Protein AF-A0AAE1P3S0-F1 (afdb_monomer)

Mean predicted aligned error: 7.19 Å

Nearest PDB structures (foldseek):
  5awf-assembly1_B  TM=3.923E-01  e=2.184E+00  Escherichia coli K-12
  3zpp-assembly1_A  TM=2.654E-01  e=2.027E+00  Streptococcus pneumoniae TIGR4
  8x1p-assembly1_A  TM=1.576E-01  e=7.133E-01  Flavobacterium frigoris PS1
  8x1l-assembly1_A  TM=1.709E-01  e=2.184E+00  Flavobacterium frigoris PS1

Structure (mmCIF, N/CA/C/O backbone):
data_AF-A0AAE1P3S0-F1
#
_entry.id   AF-A0AAE1P3S0-F1
#
loop_
_atom_site.group_PDB
_atom_site.id
_atom_site.type_symbol
_atom_site.label_atom_id
_atom_site.label_alt_id
_atom_site.label_comp_id
_atom_site.label_asym_id
_atom_site.label_entity_id
_atom_site.label_seq_id
_atom_site.pdbx_PDB_ins_code
_atom_site.Cartn_x
_atom_site.Cartn_y
_atom_site.Cartn_z
_atom_site.occupancy
_atom_site.B_iso_or_equiv
_atom_site.auth_seq_id
_atom_site.auth_comp_id
_atom_site.auth_asym_id
_atom_site.auth_atom_id
_atom_site.pdbx_PDB_model_num
ATOM 1 N N . MET A 1 1 ? -4.789 10.096 -2.745 1.00 75.19 1 MET A N 1
ATOM 2 C CA . MET A 1 1 ? -4.286 9.302 -3.876 1.00 75.19 1 MET A CA 1
ATOM 3 C C . MET A 1 1 ? -2.973 9.922 -4.301 1.00 75.19 1 MET A C 1
ATOM 5 O O . MET A 1 1 ? -2.935 11.138 -4.460 1.00 75.19 1 MET A O 1
ATOM 9 N N . VAL A 1 2 ? -1.910 9.127 -4.360 1.00 78.88 2 VAL A N 1
ATOM 10 C CA . VAL A 1 2 ? -0.590 9.553 -4.838 1.00 78.88 2 VAL A CA 1
ATOM 11 C C . VAL A 1 2 ? -0.260 8.716 -6.064 1.00 78.88 2 VAL A C 1
ATOM 13 O O . VAL A 1 2 ? -0.360 7.497 -5.987 1.00 78.88 2 VAL A O 1
ATOM 16 N N . GLU A 1 3 ? 0.127 9.365 -7.158 1.00 80.94 3 GLU A N 1
ATOM 17 C CA . GLU A 1 3 ? 0.545 8.717 -8.404 1.00 80.94 3 GLU A CA 1
ATOM 18 C C . GLU A 1 3 ? 1.997 9.096 -8.718 1.00 80.94 3 GLU A C 1
ATOM 20 O O . GLU A 1 3 ? 2.379 10.261 -8.561 1.00 80.94 3 GLU A O 1
ATOM 25 N N . GLY A 1 4 ? 2.823 8.144 -9.160 1.00 72.94 4 GLY A N 1
ATOM 26 C CA . GLY A 1 4 ? 4.209 8.457 -9.513 1.00 72.94 4 GLY A CA 1
ATOM 27 C C . GLY A 1 4 ? 4.977 7.360 -10.249 1.00 72.94 4 GLY A C 1
ATOM 28 O O . GLY A 1 4 ? 4.677 6.174 -10.150 1.00 72.94 4 GLY A O 1
ATOM 29 N N . VAL A 1 5 ? 6.017 7.771 -10.978 1.00 77.31 5 VAL A N 1
ATOM 30 C CA . VAL A 1 5 ? 6.972 6.875 -11.648 1.00 77.31 5 VAL A CA 1
ATOM 31 C C . VAL A 1 5 ? 8.371 7.244 -11.185 1.00 77.31 5 VAL A C 1
ATOM 33 O O . VAL A 1 5 ? 8.844 8.331 -11.505 1.00 77.31 5 VAL A O 1
ATOM 36 N N . GLY A 1 6 ? 9.032 6.352 -10.449 1.00 72.44 6 GLY A N 1
ATOM 37 C CA . GLY A 1 6 ? 10.359 6.598 -9.887 1.00 72.44 6 GLY A CA 1
ATOM 38 C C . GLY A 1 6 ? 10.361 7.696 -8.818 1.00 72.44 6 GLY A C 1
ATOM 39 O O . GLY A 1 6 ? 10.284 8.884 -9.115 1.00 72.44 6 GLY A O 1
ATOM 40 N N . GLY A 1 7 ? 10.511 7.319 -7.549 1.00 80.06 7 GLY A N 1
ATOM 41 C CA . GLY A 1 7 ? 10.606 8.293 -6.460 1.00 80.06 7 GLY A CA 1
ATOM 42 C C . GLY A 1 7 ? 10.423 7.680 -5.079 1.00 80.06 7 GLY A C 1
ATOM 43 O O . GLY A 1 7 ? 10.311 6.462 -4.947 1.00 80.06 7 GLY A O 1
ATOM 44 N N . VAL A 1 8 ? 10.406 8.539 -4.058 1.00 82.62 8 VAL A N 1
ATOM 45 C CA . VAL A 1 8 ? 10.090 8.161 -2.676 1.00 82.62 8 VAL A CA 1
ATOM 46 C C . VAL A 1 8 ? 8.821 8.886 -2.248 1.00 82.62 8 VAL A C 1
ATOM 48 O O . VAL A 1 8 ? 8.748 10.109 -2.355 1.00 82.62 8 VAL A O 1
ATOM 51 N N . VAL A 1 9 ? 7.839 8.134 -1.760 1.00 81.81 9 VAL A N 1
ATOM 52 C CA . VAL A 1 9 ? 6.591 8.659 -1.197 1.00 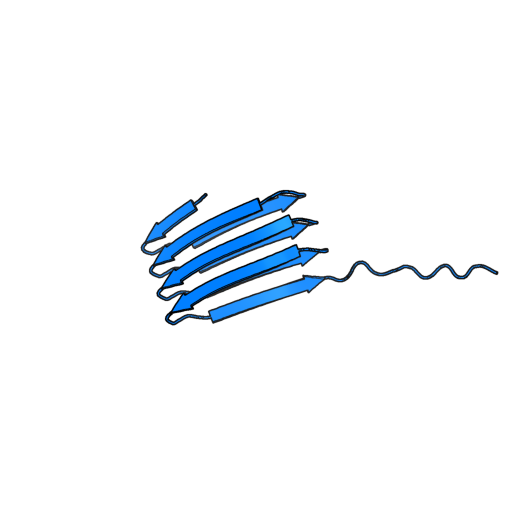81.81 9 VAL A CA 1
ATOM 53 C C . VAL A 1 9 ? 6.548 8.301 0.282 1.00 81.81 9 VAL A C 1
ATOM 55 O O . VAL A 1 9 ? 6.736 7.138 0.633 1.00 81.81 9 VAL A O 1
ATOM 58 N N . MET A 1 10 ? 6.288 9.292 1.135 1.00 83.81 10 MET A N 1
ATOM 59 C CA . MET A 1 10 ? 6.065 9.098 2.569 1.00 83.81 10 MET A CA 1
ATOM 60 C C . MET A 1 10 ? 4.671 9.589 2.939 1.00 83.81 10 MET A C 1
ATOM 62 O O . MET A 1 10 ? 4.280 10.696 2.560 1.00 83.81 10 MET A O 1
ATOM 66 N N . VAL A 1 11 ? 3.923 8.757 3.657 1.00 83.25 11 VAL A N 1
ATOM 67 C CA . VAL A 1 11 ? 2.584 9.076 4.154 1.00 83.25 11 VAL A CA 1
ATOM 68 C C . VAL A 1 11 ? 2.523 8.744 5.638 1.00 83.25 11 VAL A C 1
ATOM 70 O O . VAL A 1 11 ? 2.796 7.613 6.021 1.00 83.25 11 VAL A O 1
ATOM 73 N N . GLU A 1 12 ? 2.114 9.712 6.452 1.00 85.12 12 GLU A N 1
ATOM 74 C CA . GLU A 1 12 ? 1.895 9.541 7.889 1.00 85.12 12 GLU A CA 1
ATOM 75 C C . GLU A 1 12 ? 0.455 9.931 8.234 1.00 85.12 12 GLU A C 1
ATOM 77 O O . GLU A 1 12 ? -0.057 10.938 7.729 1.00 85.12 12 GLU A O 1
ATOM 82 N N . GLY A 1 13 ? -0.227 9.160 9.084 1.00 80.38 13 GLY A N 1
ATOM 83 C CA . GLY A 1 13 ? -1.584 9.526 9.491 1.00 80.38 13 GLY A CA 1
ATOM 84 C C . GLY A 1 13 ? -2.260 8.626 10.523 1.00 80.38 13 GLY A C 1
ATOM 85 O O . GLY A 1 13 ? -1.852 7.501 10.795 1.00 80.38 13 GLY A O 1
ATOM 86 N N . VAL A 1 14 ? -3.355 9.130 11.093 1.00 80.81 14 VAL A N 1
ATOM 87 C CA . VAL A 1 14 ? -4.234 8.394 12.012 1.00 80.81 14 VAL A CA 1
ATOM 88 C C . VAL A 1 14 ? -5.636 8.388 11.425 1.00 80.81 14 VAL A C 1
ATOM 90 O O . VAL A 1 14 ? -6.215 9.450 11.205 1.00 80.81 14 VAL A O 1
ATOM 93 N N . GLY A 1 15 ? -6.201 7.203 11.210 1.00 73.06 15 GLY A N 1
ATOM 94 C CA . GLY A 1 15 ? -7.506 7.063 10.578 1.00 73.06 15 GLY A CA 1
ATOM 95 C C . GLY A 1 15 ? -7.475 7.324 9.071 1.00 73.06 15 GLY A C 1
ATOM 96 O O . GLY A 1 15 ? -6.764 8.194 8.576 1.00 73.06 15 GLY A O 1
ATOM 97 N N . GLY A 1 16 ? -8.304 6.592 8.327 1.00 82.69 16 GLY A N 1
ATOM 98 C CA . GLY A 1 16 ? -8.588 6.886 6.919 1.00 82.69 16 GLY A CA 1
ATOM 99 C C . GLY A 1 16 ? -8.056 5.859 5.924 1.00 82.69 16 GLY A C 1
ATOM 100 O O . GLY A 1 16 ? -7.687 4.741 6.286 1.00 82.69 16 GLY A O 1
ATOM 101 N N . VAL A 1 17 ? -8.099 6.238 4.645 1.00 82.75 17 VAL A N 1
ATOM 102 C CA . VAL A 1 17 ? -7.731 5.384 3.512 1.00 82.75 17 VAL A CA 1
ATOM 103 C C . VAL A 1 17 ? -6.628 6.059 2.705 1.00 82.75 17 VAL A C 1
ATOM 105 O O . VAL A 1 17 ? -6.79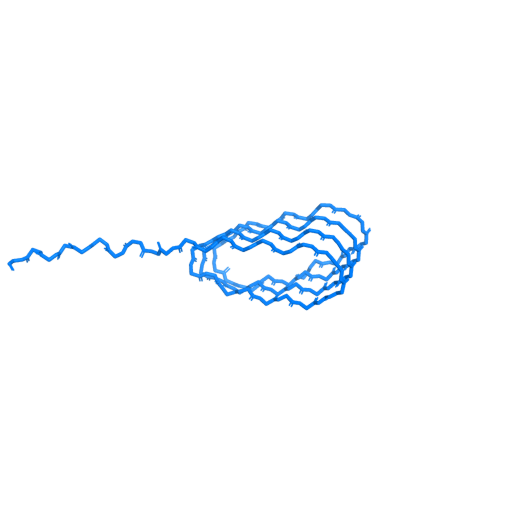5 7.186 2.237 1.00 82.75 17 VAL A O 1
ATOM 108 N N . VAL A 1 18 ? -5.514 5.355 2.523 1.00 83.19 18 VAL A N 1
ATOM 109 C CA . VAL A 1 18 ? -4.385 5.768 1.688 1.00 83.19 18 VAL A CA 1
ATOM 110 C C . VAL A 1 18 ? -4.398 4.927 0.417 1.00 83.19 18 VAL A C 1
ATOM 112 O O . VAL A 1 18 ? -4.479 3.705 0.486 1.00 83.19 18 VAL A O 1
ATOM 115 N N . MET A 1 19 ? -4.316 5.589 -0.738 1.00 83.25 19 MET A N 1
ATOM 116 C CA . MET A 1 19 ? -4.194 4.949 -2.050 1.00 83.25 19 MET A CA 1
ATOM 117 C C . MET A 1 19 ? -2.938 5.467 -2.740 1.00 83.25 19 MET A C 1
ATOM 119 O O . MET A 1 19 ? -2.780 6.690 -2.872 1.00 83.25 19 MET A O 1
ATOM 123 N N . VAL A 1 20 ? -2.072 4.550 -3.158 1.00 81.00 20 VAL A N 1
ATOM 124 C CA . VAL A 1 20 ? -0.832 4.843 -3.882 1.00 81.00 20 VAL A CA 1
ATOM 125 C C . VAL A 1 20 ? -0.791 4.008 -5.154 1.00 81.00 20 VAL A C 1
ATOM 127 O O . VAL A 1 20 ? -0.952 2.794 -5.084 1.00 81.00 20 VAL A O 1
ATOM 130 N N . GLU A 1 21 ? -0.549 4.652 -6.289 1.00 83.19 21 GLU A N 1
ATOM 131 C CA . GLU A 1 21 ? -0.373 3.998 -7.585 1.00 83.19 21 GLU A CA 1
ATOM 132 C C . GLU A 1 21 ? 0.985 4.390 -8.188 1.00 83.19 21 GLU A C 1
ATOM 134 O O . GLU A 1 21 ? 1.371 5.563 -8.160 1.00 83.19 21 GLU A O 1
ATOM 139 N N . GLY A 1 22 ? 1.755 3.439 -8.720 1.00 78.62 22 GLY A N 1
ATOM 140 C CA . GLY A 1 22 ? 3.015 3.809 -9.365 1.00 78.62 22 GLY A CA 1
ATOM 141 C C . GLY A 1 22 ? 3.883 2.694 -9.935 1.00 78.62 22 GLY A C 1
ATOM 142 O O . GLY A 1 22 ? 3.651 1.506 -9.738 1.00 78.62 22 GLY A O 1
ATOM 143 N N . VAL A 1 23 ? 4.932 3.092 -10.656 1.00 76.50 23 VAL A N 1
ATOM 144 C CA . VAL A 1 23 ? 5.892 2.172 -11.292 1.00 76.50 23 VAL A CA 1
ATOM 145 C C . VAL A 1 23 ? 7.310 2.529 -10.872 1.00 76.50 23 VAL A C 1
ATOM 147 O O . VAL A 1 23 ? 7.811 3.596 -11.228 1.00 76.50 23 VAL A O 1
ATOM 150 N N . GLY A 1 24 ? 7.978 1.623 -10.155 1.00 71.25 24 GLY A N 1
ATOM 151 C CA . GLY A 1 24 ? 9.325 1.827 -9.631 1.00 71.25 24 GLY A CA 1
ATOM 152 C C . GLY A 1 24 ? 9.393 2.919 -8.556 1.00 71.25 24 GLY A C 1
ATOM 153 O O . GLY A 1 24 ? 8.910 4.032 -8.729 1.00 71.25 24 GLY A O 1
ATOM 154 N N . GLY A 1 25 ? 10.046 2.634 -7.430 1.00 79.88 25 GLY A N 1
ATOM 155 C CA . GLY A 1 25 ? 10.202 3.604 -6.341 1.00 79.88 25 GLY A CA 1
ATOM 156 C C . GLY A 1 25 ? 10.094 2.972 -4.962 1.00 79.88 25 GLY A C 1
ATOM 157 O O . GLY A 1 25 ? 10.077 1.748 -4.835 1.00 79.88 25 GLY A O 1
ATOM 158 N N . VAL A 1 26 ? 10.051 3.815 -3.933 1.00 82.56 26 VAL A N 1
ATOM 159 C CA . VAL A 1 26 ? 9.888 3.407 -2.536 1.00 82.56 26 VAL A CA 1
ATOM 160 C C . VAL A 1 26 ? 8.683 4.123 -1.936 1.00 82.56 26 VAL A C 1
ATOM 162 O O . VAL A 1 26 ? 8.601 5.346 -1.979 1.00 82.56 26 VAL A O 1
ATOM 165 N N . VAL A 1 27 ? 7.757 3.367 -1.358 1.00 82.44 27 VAL A N 1
ATOM 166 C CA . VAL A 1 27 ? 6.585 3.890 -0.652 1.00 82.44 27 VAL A CA 1
ATOM 167 C C . VAL A 1 27 ? 6.721 3.519 0.817 1.00 82.44 27 VAL A C 1
ATOM 169 O O . VAL A 1 27 ? 6.896 2.345 1.132 1.00 82.44 27 VAL A O 1
ATOM 172 N N . MET A 1 28 ? 6.644 4.507 1.703 1.00 85.31 28 MET A N 1
ATOM 173 C CA . MET A 1 28 ? 6.605 4.315 3.150 1.00 85.31 28 MET A CA 1
ATOM 174 C C . MET A 1 28 ? 5.301 4.885 3.697 1.00 85.31 28 MET A C 1
ATOM 176 O O . MET A 1 28 ? 4.967 6.042 3.433 1.00 85.31 28 MET A O 1
ATOM 180 N N . VAL A 1 29 ? 4.555 4.067 4.432 1.00 84.81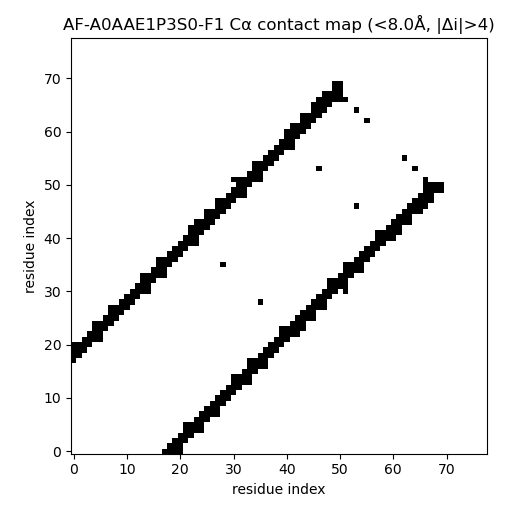 29 VAL A N 1
ATOM 181 C CA . VAL A 1 29 ? 3.307 4.471 5.079 1.00 84.81 29 VAL A CA 1
ATOM 182 C C . VAL A 1 29 ? 3.387 4.139 6.559 1.00 84.81 29 VAL A C 1
ATOM 184 O O . VAL A 1 29 ? 3.555 2.975 6.906 1.00 84.81 29 VAL A O 1
ATOM 187 N N . GLU A 1 30 ? 3.224 5.142 7.412 1.00 85.75 30 GLU A N 1
ATOM 188 C CA . GLU A 1 30 ? 3.140 4.977 8.861 1.00 85.75 30 GLU A CA 1
ATOM 189 C C . GLU A 1 30 ? 1.763 5.432 9.357 1.00 85.75 30 GLU A C 1
ATOM 191 O O . GLU A 1 30 ? 1.274 6.503 8.983 1.00 85.75 30 GLU A O 1
ATOM 196 N N . GLY A 1 31 ? 1.090 4.634 10.189 1.00 82.56 31 GLY A N 1
ATOM 197 C CA . GLY A 1 31 ? -0.172 5.105 10.748 1.00 82.56 31 GLY A CA 1
ATOM 198 C C . GLY A 1 31 ? -0.927 4.193 11.699 1.00 82.56 31 GLY A C 1
ATOM 199 O O . GLY A 1 31 ? -0.557 3.059 11.978 1.00 82.56 31 GLY A O 1
ATOM 200 N N . VAL A 1 32 ? -2.043 4.707 12.215 1.00 80.88 32 VAL A N 1
ATOM 201 C CA . VAL A 1 32 ? -2.902 3.994 13.174 1.00 80.88 32 VAL A CA 1
ATOM 202 C C . VAL A 1 32 ? -4.335 3.935 12.659 1.00 80.88 32 VAL A C 1
ATOM 204 O O . VAL A 1 32 ? -4.925 4.967 12.353 1.00 80.88 32 VAL A O 1
ATOM 207 N N . GLY A 1 33 ? -4.924 2.738 12.620 1.00 73.19 33 GLY A N 1
ATOM 208 C CA . GLY A 1 33 ? -6.359 2.537 12.402 1.00 73.19 33 GLY A CA 1
ATOM 209 C C . GLY A 1 33 ? -6.858 2.969 11.023 1.00 73.19 33 GLY A C 1
ATOM 210 O O . GLY A 1 33 ? -7.764 3.794 10.934 1.00 73.19 33 GLY A O 1
ATOM 211 N N . GLY A 1 34 ? -6.295 2.416 9.948 1.00 83.69 34 GLY A N 1
ATOM 212 C CA . GLY A 1 34 ? -6.643 2.796 8.577 1.00 83.69 34 GLY A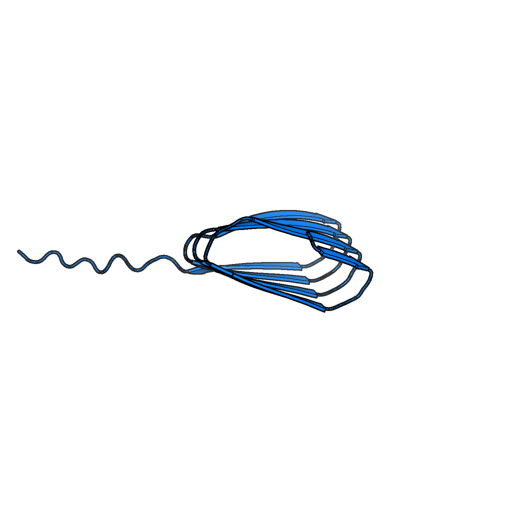 CA 1
ATOM 213 C C . GLY A 1 34 ? -6.475 1.677 7.553 1.00 83.69 34 GLY A C 1
ATOM 214 O O . GLY A 1 34 ? -6.102 0.551 7.889 1.00 83.69 34 GLY A O 1
ATOM 215 N N . VAL A 1 35 ? -6.766 1.997 6.294 1.00 83.12 35 VAL A N 1
ATOM 216 C CA . VAL A 1 35 ? -6.606 1.090 5.150 1.00 83.12 35 VAL A CA 1
ATOM 217 C C . VAL A 1 35 ? -5.572 1.668 4.194 1.00 83.12 35 VAL A C 1
ATOM 219 O O . VAL A 1 35 ? -5.671 2.828 3.803 1.00 83.12 35 VAL A O 1
ATOM 222 N N . VAL A 1 36 ? -4.601 0.857 3.791 1.00 83.25 36 VAL A N 1
ATOM 223 C CA . VAL A 1 36 ? -3.584 1.210 2.801 1.00 83.25 36 VAL A CA 1
ATOM 224 C C . VAL A 1 36 ? -3.776 0.323 1.578 1.00 83.25 36 VAL A C 1
ATOM 226 O O . VAL A 1 36 ? -3.754 -0.901 1.690 1.00 83.25 36 VAL A O 1
ATOM 229 N N . MET A 1 37 ? -3.975 0.943 0.420 1.00 84.06 37 MET A N 1
ATOM 230 C CA . MET A 1 37 ? -4.056 0.284 -0.879 1.00 84.06 37 MET A CA 1
ATOM 231 C C . MET A 1 37 ? -2.895 0.758 -1.744 1.00 84.06 37 MET A C 1
ATOM 233 O O . MET A 1 37 ? -2.698 1.965 -1.913 1.00 84.06 37 MET A O 1
ATOM 237 N N . VAL A 1 38 ? -2.123 -0.187 -2.270 1.00 82.00 38 VAL A N 1
ATOM 238 C CA . VAL A 1 38 ? -0.996 0.104 -3.157 1.00 82.00 38 VAL A CA 1
ATOM 239 C C . VAL A 1 38 ? -1.128 -0.707 -4.436 1.00 82.00 38 VAL A C 1
ATOM 241 O O . VAL A 1 38 ? -1.230 -1.930 -4.370 1.00 82.00 38 VAL A O 1
ATOM 244 N N . GLU A 1 39 ? -1.093 -0.030 -5.578 1.00 83.62 39 GLU A N 1
ATOM 245 C CA . GLU A 1 39 ? -1.083 -0.644 -6.905 1.00 83.62 39 GLU A CA 1
ATOM 246 C C . GLU A 1 39 ? 0.200 -0.256 -7.655 1.00 83.62 39 GLU A C 1
ATOM 248 O O . GLU A 1 39 ? 0.585 0.915 -7.675 1.00 83.62 39 GLU A O 1
ATOM 253 N N . GLY A 1 40 ? 0.919 -1.212 -8.249 1.00 80.12 40 GLY A N 1
ATOM 254 C CA . GLY A 1 40 ? 2.123 -0.838 -8.991 1.00 80.12 40 GLY A CA 1
ATOM 255 C C . GLY A 1 40 ? 3.005 -1.940 -9.564 1.00 80.12 40 GLY A C 1
ATOM 256 O O . GLY A 1 40 ? 2.780 -3.131 -9.383 1.00 80.12 40 GLY A O 1
ATOM 257 N N . VAL A 1 41 ? 4.059 -1.538 -10.275 1.00 77.25 41 VAL A N 1
ATOM 258 C CA . VAL A 1 41 ? 5.017 -2.457 -10.921 1.00 77.25 41 VAL A CA 1
ATOM 259 C C . VAL A 1 41 ? 6.443 -2.066 -10.554 1.00 77.25 41 VAL A C 1
ATOM 261 O O . VAL A 1 41 ? 6.892 -0.972 -10.888 1.00 77.25 41 VAL A O 1
ATOM 264 N N . GLY A 1 42 ? 7.192 -2.965 -9.918 1.00 71.19 42 GLY A N 1
ATOM 265 C CA . GLY A 1 42 ? 8.551 -2.691 -9.447 1.00 71.19 42 GLY A CA 1
ATOM 266 C C . GLY A 1 42 ? 8.598 -1.714 -8.265 1.00 71.19 42 GLY A C 1
ATOM 267 O O . GLY A 1 42 ? 7.869 -0.729 -8.219 1.00 71.19 42 GLY A O 1
ATOM 268 N N . GLY A 1 43 ? 9.512 -1.939 -7.318 1.00 81.06 43 GLY A N 1
ATOM 269 C CA . GLY A 1 43 ? 9.744 -1.024 -6.192 1.00 81.06 43 GLY A CA 1
ATOM 270 C C . GLY A 1 43 ? 9.651 -1.684 -4.821 1.00 81.06 43 GLY A C 1
ATOM 271 O O . GLY A 1 43 ? 9.612 -2.910 -4.706 1.00 81.06 43 GLY A O 1
ATOM 272 N N . VAL A 1 44 ? 9.672 -0.858 -3.778 1.00 83.06 44 VAL A N 1
ATOM 273 C CA . VAL A 1 44 ? 9.623 -1.284 -2.377 1.00 83.06 44 VAL A CA 1
ATOM 274 C C . VAL A 1 44 ? 8.472 -0.578 -1.676 1.00 83.06 44 VAL A C 1
ATOM 276 O O . VAL A 1 44 ? 8.380 0.643 -1.717 1.00 83.06 44 VAL A O 1
ATOM 279 N N . VAL A 1 45 ? 7.619 -1.339 -1.002 1.00 83.38 45 VAL A N 1
ATOM 280 C CA . VAL A 1 45 ? 6.531 -0.819 -0.172 1.00 83.38 45 VAL A CA 1
ATOM 281 C C . VAL A 1 45 ? 6.801 -1.216 1.271 1.00 83.38 45 VAL A C 1
ATOM 283 O O . VAL A 1 45 ? 6.974 -2.399 1.564 1.00 83.38 45 VAL A O 1
ATOM 286 N N . MET A 1 46 ? 6.834 -0.236 2.166 1.00 86.56 46 MET A N 1
ATOM 287 C CA . MET A 1 46 ? 6.911 -0.424 3.609 1.00 86.56 46 MET A CA 1
ATOM 288 C C . MET A 1 46 ? 5.678 0.190 4.256 1.00 86.56 46 MET A C 1
ATOM 290 O O . MET A 1 46 ? 5.386 1.365 4.048 1.00 86.56 46 MET A O 1
ATOM 294 N N . VAL A 1 47 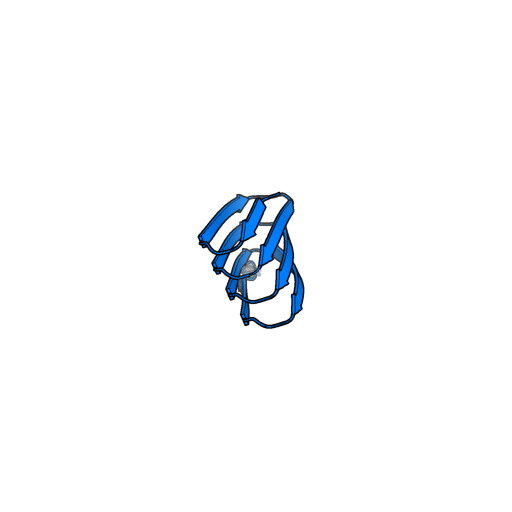? 4.955 -0.612 5.030 1.00 86.12 47 VAL A N 1
ATOM 295 C CA . VAL A 1 47 ? 3.824 -0.140 5.828 1.00 86.12 47 VAL A CA 1
ATOM 296 C C . VAL A 1 47 ? 4.062 -0.502 7.282 1.00 86.12 47 VAL A C 1
ATOM 298 O O . VAL A 1 47 ? 4.273 -1.674 7.589 1.00 86.12 47 VAL A O 1
ATOM 301 N N . GLU A 1 48 ? 4.003 0.487 8.162 1.00 87.62 48 GLU A N 1
ATOM 302 C CA . GLU A 1 48 ? 4.119 0.339 9.607 1.00 87.62 48 GLU A CA 1
ATOM 303 C C . GLU A 1 48 ? 2.876 0.916 10.284 1.00 87.62 48 GLU A C 1
ATOM 305 O O . GLU A 1 48 ? 2.396 1.993 9.928 1.00 87.62 48 GLU A O 1
ATOM 310 N N . GLY A 1 49 ? 2.294 0.189 11.237 1.00 85.19 49 GLY A N 1
ATOM 311 C CA . GLY A 1 49 ? 1.146 0.740 11.937 1.00 85.19 49 GLY A CA 1
ATOM 312 C C . GLY A 1 49 ? 0.372 -0.180 12.859 1.00 85.19 49 GLY A C 1
ATOM 313 O O . GLY A 1 49 ? 0.471 -1.404 12.812 1.00 85.19 49 GLY A O 1
ATOM 314 N N . VAL A 1 50 ? -0.474 0.432 13.685 1.00 84.38 50 VAL A N 1
ATOM 315 C CA . VAL A 1 50 ? -1.361 -0.265 14.625 1.00 84.38 50 VAL A CA 1
ATOM 316 C C . VAL A 1 50 ? -2.747 -0.402 14.007 1.00 84.38 50 VAL A C 1
ATOM 318 O O . VAL A 1 50 ? -3.342 0.589 13.585 1.00 84.38 50 VAL A O 1
ATOM 321 N N . SER A 1 51 ? -3.309 -1.613 14.002 1.00 84.12 51 SER A N 1
ATOM 322 C CA . SER A 1 51 ? -4.662 -1.872 13.475 1.00 84.12 51 SER A CA 1
ATOM 323 C C . SER A 1 51 ? -4.860 -1.385 12.026 1.00 84.12 51 SER A C 1
ATOM 325 O O . SER A 1 51 ? -5.899 -0.814 11.694 1.00 84.12 51 SER A O 1
ATOM 327 N N . VAL A 1 52 ? -3.852 -1.586 11.170 1.00 83.31 52 VAL A N 1
ATOM 328 C CA . VAL A 1 52 ? -3.882 -1.207 9.749 1.00 83.31 52 VAL A CA 1
ATOM 329 C C . VAL A 1 52 ? -4.243 -2.412 8.880 1.00 83.31 52 VAL A C 1
ATOM 331 O O . VAL A 1 52 ? -3.764 -3.523 9.107 1.00 83.31 52 VAL A O 1
ATOM 334 N N . VAL A 1 53 ? -5.078 -2.187 7.867 1.00 84.19 53 VAL A N 1
ATOM 335 C CA . VAL A 1 53 ? -5.343 -3.154 6.794 1.00 84.19 53 VAL A CA 1
ATOM 336 C C . VAL A 1 53 ? -4.536 -2.748 5.570 1.00 84.19 53 VAL A C 1
ATOM 338 O O . VAL A 1 53 ? -4.629 -1.605 5.133 1.00 84.19 53 VAL A O 1
ATOM 341 N N . VAL A 1 54 ? -3.768 -3.676 5.001 1.00 83.81 54 VAL A N 1
ATOM 342 C CA . VAL A 1 54 ? -2.932 -3.415 3.823 1.00 83.81 54 VAL A CA 1
ATOM 343 C C . VAL A 1 54 ? -3.358 -4.325 2.677 1.00 83.81 54 VAL A C 1
ATOM 345 O O . VAL A 1 54 ? -3.432 -5.542 2.843 1.00 83.81 54 VAL A O 1
ATOM 348 N N . MET A 1 55 ? -3.624 -3.731 1.518 1.00 84.12 55 MET A N 1
ATOM 349 C CA . MET A 1 55 ? -3.845 -4.419 0.250 1.00 84.12 55 MET A CA 1
ATOM 350 C C . MET A 1 55 ? -2.797 -3.944 -0.74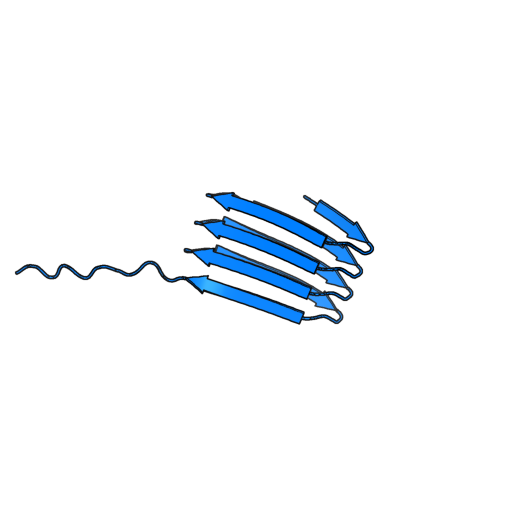8 1.00 84.12 55 MET A C 1
ATOM 352 O O . MET A 1 55 ? -2.625 -2.742 -0.941 1.00 84.12 55 MET A O 1
ATOM 356 N N . VAL A 1 56 ? -2.088 -4.889 -1.363 1.00 81.56 56 VAL A N 1
ATOM 357 C CA . VAL A 1 56 ? -1.082 -4.585 -2.383 1.00 81.56 56 VAL A CA 1
ATOM 358 C C . VAL A 1 56 ? -1.347 -5.432 -3.614 1.00 81.56 56 VAL A C 1
ATOM 360 O O . VAL A 1 56 ? -1.432 -6.656 -3.512 1.00 81.56 56 VAL A O 1
ATOM 363 N N . GLU A 1 57 ? -1.443 -4.776 -4.762 1.00 82.25 57 GLU A N 1
ATOM 364 C CA . GLU A 1 57 ? -1.551 -5.401 -6.073 1.00 82.25 57 GLU A CA 1
ATOM 365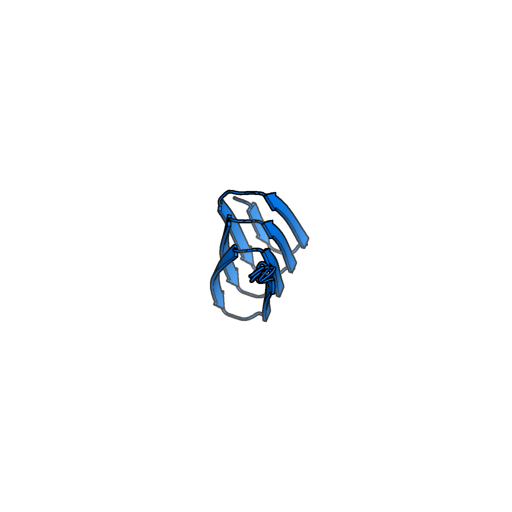 C C . GLU A 1 57 ? -0.396 -4.922 -6.953 1.00 82.25 57 GLU A C 1
ATOM 367 O O . GLU A 1 57 ? -0.107 -3.732 -7.043 1.00 82.25 57 GLU A O 1
ATOM 372 N N . GLY A 1 58 ? 0.335 -5.850 -7.568 1.00 77.44 58 GLY A N 1
ATOM 373 C CA . GLY A 1 58 ? 1.479 -5.453 -8.371 1.00 77.44 58 GLY A CA 1
ATOM 374 C C . GLY A 1 58 ? 2.382 -6.574 -8.844 1.00 77.44 58 GLY A C 1
ATOM 375 O O . GLY A 1 58 ? 2.274 -7.723 -8.410 1.00 77.44 58 GLY A O 1
ATOM 376 N N . VAL A 1 59 ? 3.299 -6.227 -9.749 1.00 78.94 59 VAL A N 1
ATOM 377 C CA . VAL A 1 59 ? 4.200 -7.184 -10.405 1.00 78.94 59 VAL A CA 1
ATOM 378 C C . VAL A 1 59 ? 5.654 -6.771 -10.209 1.00 78.94 59 VAL A C 1
ATOM 380 O O . VAL A 1 59 ? 6.071 -5.710 -10.664 1.00 78.94 59 VAL A O 1
ATOM 383 N N . GLY A 1 60 ? 6.442 -7.638 -9.566 1.00 74.06 60 GLY A N 1
ATOM 384 C CA . GLY A 1 60 ? 7.851 -7.381 -9.258 1.00 74.06 60 GLY A CA 1
ATOM 385 C C . GLY A 1 60 ? 8.029 -6.302 -8.183 1.00 74.06 60 GLY A C 1
ATOM 386 O O . GLY A 1 60 ? 7.442 -5.233 -8.255 1.00 74.06 60 GLY A O 1
ATOM 387 N N . GLY A 1 61 ? 8.845 -6.573 -7.167 1.00 78.88 61 GLY A N 1
ATOM 388 C CA . GLY A 1 61 ? 9.061 -5.651 -6.049 1.00 78.88 61 GLY A CA 1
ATOM 389 C C . GLY A 1 61 ? 9.040 -6.353 -4.698 1.00 78.88 61 GLY A C 1
ATOM 390 O O . GLY A 1 61 ? 8.924 -7.576 -4.622 1.00 78.88 61 GLY A O 1
ATOM 391 N N . VAL A 1 62 ? 9.189 -5.569 -3.633 1.00 83.06 62 VAL A N 1
ATOM 392 C CA . VAL A 1 62 ? 9.231 -6.054 -2.250 1.00 83.06 62 VAL A CA 1
ATOM 393 C C . VAL A 1 62 ? 8.167 -5.338 -1.434 1.00 83.06 62 VAL A C 1
ATOM 395 O O . VAL A 1 62 ? 8.090 -4.113 -1.456 1.00 83.06 62 VAL A O 1
ATOM 398 N N . VAL A 1 63 ? 7.379 -6.104 -0.685 1.00 84.31 63 VAL A N 1
ATOM 399 C CA . VAL A 1 63 ? 6.383 -5.578 0.250 1.00 84.31 63 VAL A CA 1
ATOM 400 C C . VAL A 1 63 ? 6.762 -6.015 1.655 1.00 84.31 63 VAL A C 1
ATOM 402 O O . VAL A 1 63 ? 6.935 -7.206 1.915 1.00 84.31 63 VAL A O 1
ATOM 405 N N . VAL A 1 64 ? 6.879 -5.048 2.558 1.00 85.94 64 VAL A N 1
ATOM 406 C CA . VAL A 1 64 ? 7.094 -5.268 3.987 1.00 85.94 64 VAL A CA 1
ATOM 407 C C . VAL A 1 64 ? 5.947 -4.611 4.739 1.00 85.94 64 VAL A C 1
ATOM 409 O O . VAL A 1 64 ? 5.685 -3.422 4.571 1.00 85.94 64 VAL A O 1
ATOM 412 N N . VAL A 1 65 ? 5.263 -5.394 5.571 1.00 86.00 65 VAL A N 1
ATOM 413 C CA . VAL A 1 65 ? 4.177 -4.906 6.422 1.00 86.00 65 VAL A CA 1
ATOM 414 C C . VAL A 1 65 ? 4.501 -5.248 7.868 1.00 86.00 65 VAL A C 1
ATOM 416 O O . VAL A 1 65 ? 4.648 -6.420 8.218 1.00 86.00 65 VAL A O 1
ATOM 419 N N . VAL A 1 66 ? 4.597 -4.218 8.701 1.00 87.38 66 VAL A N 1
ATOM 420 C CA . VAL A 1 66 ? 4.785 -4.308 10.146 1.00 87.38 66 VAL A CA 1
ATOM 421 C C . VAL A 1 66 ? 3.490 -3.843 10.801 1.00 87.38 66 VAL A C 1
ATOM 423 O O . VAL A 1 66 ? 3.158 -2.661 10.778 1.00 87.38 66 VAL A O 1
ATOM 426 N N . VAL A 1 67 ? 2.729 -4.789 11.358 1.00 82.06 67 VAL A N 1
ATOM 427 C CA . VAL A 1 67 ? 1.512 -4.469 12.114 1.00 82.06 67 VAL A CA 1
ATOM 428 C C . VAL A 1 67 ? 1.777 -4.653 13.595 1.00 82.06 67 VAL A C 1
ATOM 430 O O . VAL A 1 67 ? 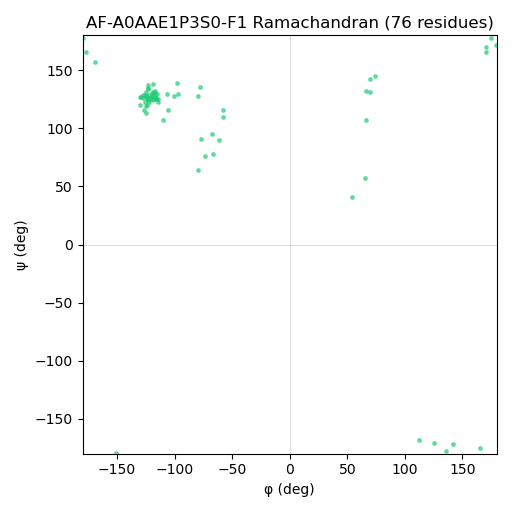1.991 -5.774 14.066 1.00 82.06 67 VAL A O 1
ATOM 433 N N . GLU A 1 68 ? 1.704 -3.559 14.339 1.00 82.56 68 GLU A N 1
ATOM 434 C CA . GLU A 1 68 ? 1.732 -3.600 15.790 1.00 82.56 68 GLU A CA 1
ATOM 435 C C . GLU A 1 68 ? 0.349 -3.989 16.325 1.00 82.56 68 GLU A C 1
ATOM 437 O O . GLU A 1 68 ? -0.685 -3.405 15.982 1.00 82.56 68 GLU A O 1
ATOM 442 N N . LYS A 1 69 ? 0.304 -5.012 17.184 1.00 68.88 69 LYS A N 1
ATOM 443 C CA . LYS A 1 69 ? -0.916 -5.325 17.930 1.00 68.88 69 LYS A CA 1
ATOM 444 C C . LYS A 1 69 ? -1.044 -4.352 19.088 1.00 68.88 69 LYS A C 1
ATOM 446 O O . LYS A 1 69 ? -0.089 -4.170 19.838 1.00 68.88 69 LYS A O 1
ATOM 451 N N . GLN A 1 70 ? -2.246 -3.815 19.299 1.00 63.38 70 GLN A N 1
ATOM 452 C CA . GLN A 1 70 ? -2.549 -3.179 20.576 1.00 63.38 70 GLN A CA 1
ATOM 453 C C . GLN A 1 70 ? -2.331 -4.212 21.680 1.00 63.38 70 GLN A C 1
ATOM 455 O O . GLN A 1 70 ? -2.997 -5.250 21.716 1.00 63.38 70 GLN A O 1
ATOM 460 N N . GLY A 1 71 ? -1.359 -3.945 22.551 1.00 59.06 71 GLY A N 1
ATOM 461 C CA . GLY A 1 71 ? -1.198 -4.697 23.780 1.00 59.06 71 GLY A CA 1
ATOM 462 C C . GLY A 1 71 ? -2.500 -4.577 24.555 1.00 59.06 71 GLY A C 1
ATOM 463 O O . GLY A 1 71 ? -2.839 -3.502 25.045 1.00 59.06 71 GLY A O 1
ATOM 464 N N . VAL A 1 72 ? -3.256 -5.670 24.647 1.00 59.50 72 VAL A N 1
ATOM 465 C CA . VAL A 1 72 ? -4.310 -5.757 25.648 1.00 59.50 72 VAL A CA 1
ATOM 466 C C . VAL A 1 72 ? -3.550 -5.809 26.965 1.00 59.50 72 VAL A C 1
ATOM 468 O O . VAL A 1 72 ? -3.047 -6.867 27.340 1.00 59.50 72 VAL A O 1
ATOM 471 N N . ASN A 1 73 ? -3.370 -4.661 27.622 1.00 58.38 73 ASN A N 1
ATOM 472 C CA . ASN A 1 73 ? -2.916 -4.627 29.005 1.00 58.38 73 ASN A CA 1
ATOM 473 C C . ASN A 1 73 ? -3.991 -5.357 29.807 1.00 58.38 73 ASN A C 1
ATOM 475 O O . ASN A 1 73 ? -4.999 -4.775 30.199 1.00 58.38 73 ASN A O 1
ATOM 479 N N . GLY A 1 74 ? -3.810 -6.669 29.948 1.0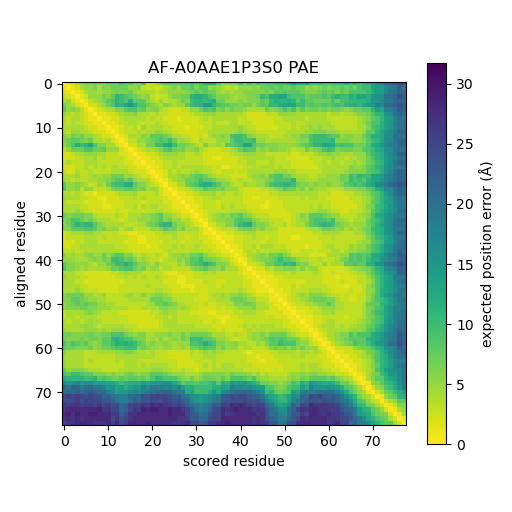0 56.75 74 GLY A N 1
ATOM 480 C CA . GLY A 1 74 ? -4.639 -7.548 30.746 1.00 56.75 74 GLY A CA 1
ATOM 481 C C . GLY A 1 74 ? -4.465 -7.178 32.205 1.00 56.75 74 GLY A C 1
ATOM 482 O O . GLY A 1 74 ? -3.758 -7.857 32.940 1.00 56.75 74 GLY A O 1
ATOM 483 N N . GLN A 1 75 ? -5.121 -6.100 32.619 1.00 55.75 75 GLN A N 1
ATOM 484 C CA . GLN A 1 75 ? -5.482 -5.870 34.002 1.00 55.75 75 GLN A CA 1
ATOM 485 C C . GLN A 1 75 ? -6.634 -6.825 34.318 1.00 55.75 75 GLN A C 1
ATOM 487 O O . GLN A 1 75 ? -7.800 -6.442 34.363 1.00 55.75 75 GLN A O 1
ATOM 492 N N . TRP A 1 76 ? -6.308 -8.102 34.512 1.00 58.41 76 TRP A N 1
ATOM 493 C CA . TRP A 1 76 ? -7.177 -8.997 35.266 1.00 58.41 76 TRP A CA 1
ATOM 494 C C . TRP A 1 76 ? -6.943 -8.720 36.753 1.00 58.41 76 TRP A C 1
ATOM 496 O O . TRP A 1 76 ? -6.433 -9.561 37.482 1.00 58.41 76 TRP A O 1
ATOM 506 N N . ASP A 1 77 ? -7.279 -7.505 37.194 1.00 57.06 77 ASP A N 1
ATOM 507 C CA . ASP A 1 77 ? -7.442 -7.234 38.618 1.00 57.06 77 ASP A CA 1
ATOM 508 C C . ASP A 1 77 ? -8.800 -7.798 39.041 1.00 57.06 77 ASP A C 1
ATOM 510 O O . ASP A 1 77 ? -9.836 -7.127 38.928 1.00 57.06 77 ASP A O 1
ATOM 514 N N . LYS A 1 78 ? -8.780 -9.061 39.476 1.00 47.84 78 LYS A N 1
ATOM 515 C CA . LYS A 1 78 ? -9.288 -9.550 40.771 1.00 47.84 78 LYS A CA 1
ATOM 516 C C . LYS A 1 78 ? -9.121 -11.063 40.883 1.00 47.84 78 LYS A C 1
ATOM 518 O O . LYS A 1 78 ? -9.540 -11.772 39.944 1.00 47.84 78 LYS A O 1
#

Organism: NCBI:txid1843537

pLDDT: mean 78.5, std 8.69, range [47.84, 87.62]

Foldseek 3Di:
DAEDEEEEAEEEEEEEEAEYEYEEYEYEYEYEQYEYEYEYEEYEYEYAYENYHYHYHYYYYYYHYHYDYDPPPPPPPD

Solvent-accessible surface area (backbone atoms only — not comparable to full-atom values): 4302 Å² total; per-residue (Å²): 118,47,78,51,67,62,53,78,48,81,46,77,51,69,55,55,76,47,43,38,39,37,40,35,35,38,40,41,35,41,36,37,50,30,39,41,40,38,41,38,39,38,34,38,39,39,39,40,25,36,68,55,48,80,48,78,48,71,52,66,66,47,81,46,78,49,72,46,73,81,76,76,79,77,77,78,84,123

Radius of gyration: 14.63 Å; Cα contacts (8 Å, |Δi|>4): 185; chains: 1; bounding box: 20×19×52 Å

Sequence (78 aa):
MVEGVGGVVMVEGVGGVVMVEGVGGVVMVEGVGGVVMVEGVGGVVMVEGVSVVVMVEGVGGVVVVVVEKQGVNGQWDK

Secondary structure (DSSP, 8-state):
-EEEESSEEEEEEEEEEEEEEEESSEEEEEEEEEEEEEEEESSEEEEEEES-EEEEEEESSEEEEEEE----------